Protein AF-A0A545UKB9-F1 (afdb_monomer_lite)

Secondary structure (DSSP, 8-state):
-----------------------TTS-GGGGGS-TT------HHHHHHHHHHTT--HHHHHHHHHHHHHHHHHHHHHHHHHHHHHHHHHHHHHHHHHHHHHHHHHHHHHHHHHHHHHHHHHHHHHHHHHHHHHHHHHHHHHHHHHHHHHHHHHT---TTHHHHHHTTS--

pLDDT: mean 70.97, std 22.85, range [29.8, 98.12]

Radius of gyration: 54.58 Å; chains: 1; bounding box: 114×45×132 Å

Foldseek 3Di:
DDDDPPPPPPQPQDQPPPPPPPDPPQPCVVVPDDGPDSDPDPVVVVLVVCVVVVHPSVVVVVVSVVVVVVVVVVVVVVVVVVVVVVVVVVVVVVVVVVVVVVVVVVVVVVVVVVVVVVVVVVVVVVVVVVVVVVVVVVVVVVVVVVVVVCVVVVPDPPVVVVVVVPPPPD

Organism: NCBI:txid43265

Structure (mmCIF, N/CA/C/O backbone):
data_AF-A0A545UKB9-F1
#
_entry.id   AF-A0A545UKB9-F1
#
loop_
_atom_site.group_PDB
_atom_site.id
_atom_site.type_symbol
_atom_site.label_atom_id
_atom_site.label_alt_id
_atom_site.label_comp_id
_atom_site.label_asym_id
_atom_site.label_entity_id
_atom_site.label_seq_id
_atom_site.pdbx_PDB_ins_code
_atom_site.Cartn_x
_atom_site.Cartn_y
_atom_site.Cartn_z
_atom_site.occupancy
_atom_site.B_iso_or_equiv
_atom_site.auth_seq_id
_atom_site.auth_comp_id
_atom_site.auth_asym_id
_atom_site.auth_atom_id
_atom_site.pdbx_PDB_model_num
ATOM 1 N N . MET A 1 1 ? -35.936 -26.849 35.303 1.00 34.41 1 MET A N 1
ATOM 2 C CA . MET A 1 1 ? -34.604 -26.386 35.740 1.00 34.41 1 MET A CA 1
ATOM 3 C C . MET A 1 1 ? -34.822 -25.100 36.508 1.00 34.41 1 MET A C 1
ATOM 5 O O . MET A 1 1 ? -35.054 -24.067 35.898 1.00 34.41 1 MET A O 1
ATOM 9 N N . GLU A 1 2 ? -34.901 -25.207 37.831 1.00 30.02 2 GLU A N 1
ATOM 10 C CA . GLU A 1 2 ? -35.079 -24.066 38.730 1.00 30.02 2 GLU A CA 1
ATOM 11 C C . GLU A 1 2 ? -33.756 -23.303 38.818 1.00 30.02 2 GLU A C 1
ATOM 13 O O . GLU A 1 2 ? -32.721 -23.879 39.149 1.00 30.02 2 GLU A O 1
ATOM 18 N N . ALA A 1 3 ? -33.776 -22.023 38.453 1.00 31.19 3 ALA A N 1
ATOM 19 C CA . ALA A 1 3 ? -32.630 -21.142 38.605 1.00 31.19 3 ALA A CA 1
ATOM 20 C C . ALA A 1 3 ? -32.536 -20.731 40.077 1.00 31.19 3 ALA A C 1
ATOM 22 O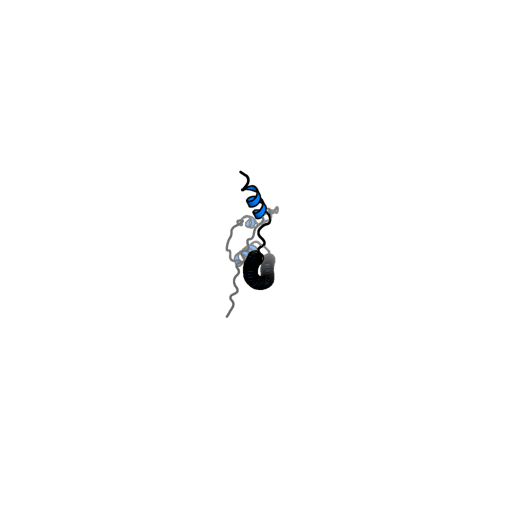 O . ALA A 1 3 ? -33.337 -19.934 40.563 1.00 31.19 3 ALA A O 1
ATOM 23 N N . THR A 1 4 ? -31.570 -21.296 40.794 1.00 29.80 4 THR A N 1
ATOM 24 C CA . THR A 1 4 ? -31.206 -20.866 42.144 1.00 29.80 4 THR A CA 1
ATOM 25 C C . THR A 1 4 ? -30.772 -19.397 42.072 1.00 29.80 4 THR A C 1
ATOM 27 O O . THR A 1 4 ? -29.816 -19.098 41.349 1.00 29.80 4 THR A O 1
ATOM 30 N N . PRO A 1 5 ? -31.437 -18.455 42.766 1.00 32.97 5 PRO A N 1
ATOM 31 C CA . PRO A 1 5 ? -31.008 -17.067 42.748 1.00 32.97 5 PRO A CA 1
ATOM 32 C C . PRO A 1 5 ? -29.648 -16.991 43.439 1.00 32.97 5 PRO A C 1
ATOM 34 O O . PRO A 1 5 ? -29.503 -17.380 44.599 1.00 32.97 5 PRO A O 1
ATOM 37 N N . ALA A 1 6 ? -28.634 -16.537 42.704 1.00 29.81 6 ALA A N 1
ATOM 38 C CA . ALA A 1 6 ? -27.312 -16.303 43.254 1.00 29.81 6 ALA A CA 1
ATOM 39 C C . ALA A 1 6 ? -27.451 -15.327 44.429 1.00 29.81 6 ALA A C 1
ATOM 41 O O . ALA A 1 6 ? -27.788 -14.158 44.244 1.00 29.81 6 ALA A O 1
ATOM 42 N N . SER A 1 7 ? -27.219 -15.830 45.641 1.00 32.06 7 SER A N 1
ATOM 43 C CA . SER A 1 7 ? -27.096 -15.028 46.853 1.00 32.06 7 SER A CA 1
ATOM 44 C C . SER A 1 7 ? -25.857 -14.149 46.700 1.00 32.06 7 SER A C 1
ATOM 46 O O . SER A 1 7 ? -24.754 -14.537 47.087 1.00 32.06 7 SER A O 1
ATOM 48 N N . PHE A 1 8 ? -26.010 -12.977 46.091 1.00 33.03 8 PHE A N 1
ATOM 49 C CA . PHE A 1 8 ? -24.958 -11.977 46.091 1.00 33.03 8 PHE A CA 1
ATOM 50 C C . PHE A 1 8 ? -24.824 -11.478 47.530 1.00 33.03 8 PHE A C 1
ATOM 52 O O . PHE A 1 8 ? -25.703 -10.815 48.076 1.00 33.03 8 PHE A O 1
ATOM 59 N N . ALA A 1 9 ? -23.730 -11.864 48.185 1.00 33.28 9 ALA A N 1
ATOM 60 C CA . ALA A 1 9 ? -23.369 -11.329 49.483 1.00 33.28 9 ALA A CA 1
ATOM 61 C C . ALA A 1 9 ? -23.060 -9.838 49.300 1.00 33.28 9 ALA A C 1
ATOM 63 O O . ALA A 1 9 ? -21.934 -9.459 48.970 1.00 33.28 9 ALA A O 1
ATOM 64 N N . VAL A 1 10 ? -24.067 -8.980 49.480 1.00 35.44 10 VAL A N 1
ATOM 65 C CA . VAL A 1 10 ? -23.850 -7.541 49.627 1.00 35.44 10 VAL A CA 1
ATOM 66 C C . VAL A 1 10 ? -23.035 -7.373 50.899 1.00 35.44 10 VAL A C 1
ATOM 68 O O . VAL A 1 10 ? -23.563 -7.413 52.008 1.00 35.44 10 VAL A O 1
ATOM 71 N N . THR A 1 11 ? -21.721 -7.228 50.746 1.00 37.72 11 THR A N 1
ATOM 72 C CA . THR A 1 11 ? -20.868 -6.791 51.848 1.00 37.72 11 THR A CA 1
ATOM 73 C C . THR A 1 11 ? -21.163 -5.310 52.045 1.00 37.72 11 THR A C 1
ATOM 75 O O . THR A 1 11 ? -20.561 -4.454 51.400 1.00 37.72 11 THR A O 1
ATOM 78 N N . LEU A 1 12 ? -22.155 -5.010 52.882 1.00 38.81 12 LEU A N 1
ATOM 79 C CA . LEU A 1 12 ? -22.456 -3.646 53.287 1.00 38.81 12 LEU A CA 1
ATOM 80 C C . LEU A 1 12 ? -21.385 -3.229 54.302 1.00 38.81 12 LEU A C 1
ATOM 82 O O . LEU A 1 12 ? -21.508 -3.474 55.500 1.00 38.81 12 LEU A O 1
ATOM 86 N N . SER A 1 13 ? -20.289 -2.649 53.817 1.00 39.19 13 SER A N 1
ATOM 87 C CA . SER A 1 13 ? -19.297 -2.013 54.683 1.00 39.19 13 SER A CA 1
ATOM 88 C C . SER A 1 13 ? -19.915 -0.741 55.262 1.00 39.19 13 SER A C 1
ATOM 90 O O . SER A 1 13 ? -19.878 0.315 54.634 1.00 39.19 13 SER A O 1
ATOM 92 N N . ILE A 1 14 ? -20.531 -0.844 56.442 1.00 42.47 14 ILE A N 1
ATOM 93 C CA . ILE A 1 14 ? -21.033 0.324 57.168 1.00 42.47 14 ILE A CA 1
ATOM 94 C C . ILE A 1 14 ? -19.818 1.044 57.756 1.00 42.47 14 ILE A C 1
ATOM 96 O O . ILE A 1 14 ? -19.277 0.656 58.791 1.00 42.47 14 ILE A O 1
ATOM 100 N N . PHE A 1 15 ? -19.363 2.091 57.074 1.00 36.06 15 PHE A N 1
ATOM 101 C CA . PHE A 1 15 ? -18.445 3.051 57.667 1.00 36.06 15 PHE A CA 1
ATOM 102 C C . PHE A 1 15 ? -19.259 3.973 58.570 1.00 36.06 15 PHE A C 1
ATOM 104 O O . PHE A 1 15 ? -19.940 4.883 58.102 1.00 36.06 15 PHE A O 1
ATOM 111 N N . PHE A 1 16 ? -19.207 3.729 59.879 1.00 36.09 16 PHE A N 1
ATOM 112 C CA . PHE A 1 16 ? -19.635 4.728 60.848 1.00 36.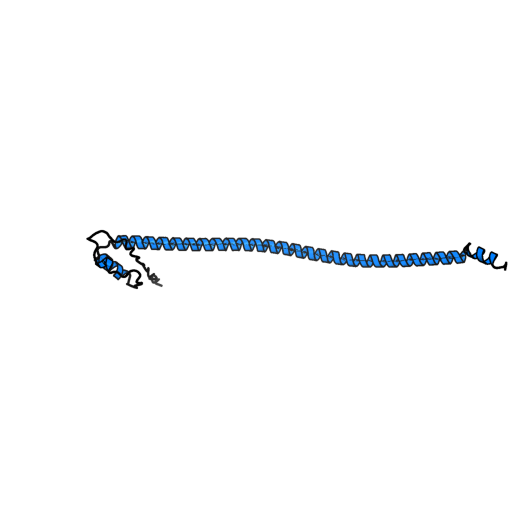09 16 PHE A CA 1
ATOM 113 C C . PHE A 1 16 ? -18.612 5.867 60.814 1.00 36.09 16 PHE A C 1
ATOM 115 O O . PHE A 1 16 ? -17.567 5.788 61.461 1.00 36.09 16 PHE A O 1
ATOM 122 N N . SER A 1 17 ? -18.891 6.923 60.048 1.00 34.78 17 SER A N 1
ATOM 123 C CA . SER A 1 17 ? -18.250 8.212 60.298 1.00 34.78 17 SER A CA 1
ATOM 124 C C . SER A 1 17 ? -18.726 8.677 61.665 1.00 34.78 17 SER A C 1
ATOM 126 O O . SER A 1 17 ? -19.854 9.144 61.813 1.00 34.78 17 SER A O 1
ATOM 128 N N . GLN A 1 18 ? -17.882 8.505 62.681 1.00 35.47 18 GLN A N 1
ATOM 129 C CA . GLN A 1 18 ? -18.076 9.179 63.954 1.00 35.47 18 GLN A CA 1
ATOM 130 C C . GLN A 1 18 ? -17.782 10.670 63.755 1.00 35.47 18 GLN A C 1
ATOM 132 O O . GLN A 1 18 ? -16.729 11.165 64.146 1.00 35.47 18 GLN A O 1
ATOM 137 N N . GLU A 1 19 ? -18.725 11.413 63.183 1.00 39.97 19 GLU A N 1
ATOM 138 C CA . GLU A 1 19 ? -18.943 12.738 63.748 1.00 39.97 19 GLU A CA 1
ATOM 139 C C . GLU A 1 19 ? -19.606 12.491 65.099 1.00 39.97 19 GLU A C 1
ATOM 141 O O . GLU A 1 19 ? -20.731 11.997 65.171 1.00 39.97 19 GLU A O 1
ATOM 146 N N . LEU A 1 20 ? -18.839 12.716 66.170 1.00 39.62 20 LEU A N 1
ATOM 147 C CA . LEU A 1 20 ? -19.280 12.544 67.551 1.00 39.62 20 LEU A CA 1
ATOM 148 C C . LEU A 1 20 ? -20.700 13.121 67.707 1.00 39.62 20 LEU A C 1
ATOM 150 O O . LEU A 1 20 ? -20.869 14.336 67.540 1.00 39.62 20 LEU A O 1
ATOM 154 N N . PRO A 1 21 ? -21.723 12.320 68.051 1.00 42.12 21 PRO A N 1
ATOM 155 C CA . PRO A 1 21 ? -23.023 12.889 68.341 1.00 42.12 21 PRO A CA 1
ATOM 156 C C . PRO A 1 21 ? -22.878 13.718 69.620 1.00 42.12 21 PRO A C 1
ATOM 158 O O . PRO A 1 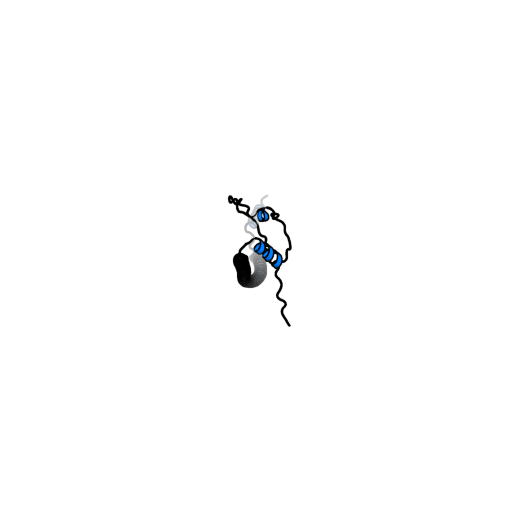21 ? -22.674 13.181 70.705 1.00 42.12 21 PRO A O 1
ATOM 161 N N . ARG A 1 22 ? -23.002 15.046 69.511 1.00 44.69 22 ARG A N 1
ATOM 162 C CA . ARG A 1 22 ? -23.109 15.979 70.653 1.00 44.69 22 ARG A CA 1
ATOM 163 C C . ARG A 1 22 ? -24.442 15.839 71.412 1.00 44.69 22 ARG A C 1
ATOM 165 O O . ARG A 1 22 ? -24.858 16.773 72.090 1.00 44.69 22 ARG A O 1
ATOM 172 N N . SER A 1 23 ? -25.132 14.708 71.271 1.00 45.28 23 SER A N 1
ATOM 173 C CA . SER A 1 23 ? -26.411 14.448 71.922 1.00 45.28 23 SER A CA 1
ATOM 174 C C . SER A 1 23 ? -26.214 13.457 73.075 1.00 45.28 23 SER A C 1
ATOM 176 O O . SER A 1 23 ? -25.701 12.361 72.833 1.00 45.28 23 SER A O 1
ATOM 178 N N . PRO A 1 24 ? -26.619 13.804 74.310 1.00 51.25 24 PRO A N 1
ATOM 179 C CA . PRO A 1 24 ? -26.494 12.932 75.479 1.00 51.25 24 PRO A CA 1
ATOM 180 C C . PRO A 1 24 ? -27.377 11.670 75.420 1.00 51.25 24 PRO A C 1
ATOM 182 O O . PRO A 1 24 ? -27.180 10.770 76.233 1.00 51.25 24 PRO A O 1
ATOM 185 N N . ASP A 1 25 ? -28.281 11.571 74.438 1.00 48.66 25 ASP A N 1
ATOM 186 C CA . ASP A 1 25 ? -29.223 10.454 74.269 1.00 48.66 25 ASP A CA 1
ATOM 187 C C . ASP A 1 25 ? -28.777 9.400 73.236 1.00 48.66 25 ASP A C 1
ATOM 189 O O . ASP A 1 25 ? -29.520 8.465 72.933 1.00 48.66 25 ASP A O 1
ATOM 193 N N . ALA A 1 26 ? -27.569 9.510 72.669 1.00 45.31 26 ALA A N 1
ATOM 194 C CA . ALA A 1 26 ? -27.068 8.483 71.757 1.00 45.31 26 ALA A CA 1
ATOM 195 C C . ALA A 1 26 ? -26.808 7.166 72.527 1.00 45.31 26 ALA A C 1
ATOM 197 O O . ALA A 1 26 ? -26.050 7.164 73.504 1.00 45.31 26 ALA A O 1
ATOM 198 N N . PRO A 1 27 ? -27.394 6.024 72.114 1.00 44.41 27 PRO A N 1
ATOM 199 C CA . PRO A 1 27 ? -27.231 4.774 72.842 1.00 44.41 27 PRO A CA 1
ATOM 200 C C . PRO A 1 27 ? -25.759 4.352 72.814 1.00 44.41 27 PRO A C 1
ATOM 202 O O . PRO A 1 27 ? -25.186 4.121 71.748 1.00 44.41 27 PRO A O 1
ATOM 205 N N . LYS A 1 28 ? -25.154 4.198 74.003 1.00 44.97 28 LYS A N 1
ATOM 206 C CA . LYS A 1 28 ? -23.756 3.755 74.211 1.00 44.97 28 LYS A CA 1
ATOM 207 C C . LYS A 1 28 ? -23.372 2.499 73.414 1.00 44.97 28 LYS A C 1
ATOM 209 O O . LYS A 1 28 ? -22.193 2.285 73.160 1.00 44.97 28 LYS A O 1
ATOM 214 N N . ALA A 1 29 ? -24.351 1.698 72.993 1.00 41.41 29 ALA A N 1
ATOM 215 C CA . ALA A 1 29 ? -24.162 0.534 72.134 1.00 41.41 29 ALA A CA 1
ATOM 216 C C . ALA A 1 29 ? -23.580 0.873 70.745 1.00 41.41 29 ALA A C 1
ATOM 218 O O . ALA A 1 29 ? -22.798 0.087 70.218 1.00 41.41 29 ALA A O 1
ATOM 219 N N . LEU A 1 30 ? -23.886 2.045 70.168 1.00 40.47 30 LEU A N 1
ATOM 220 C CA . LEU A 1 30 ? -23.348 2.457 68.860 1.00 40.47 30 LEU A CA 1
ATOM 221 C C . LEU A 1 30 ? -21.873 2.889 68.929 1.00 40.47 30 LEU A C 1
ATOM 223 O O . LEU A 1 30 ? -21.164 2.799 67.931 1.00 40.47 30 LEU A O 1
ATOM 227 N N . LEU A 1 31 ? -21.392 3.300 70.109 1.00 41.88 31 LEU A N 1
ATOM 228 C CA . LEU A 1 31 ? -19.985 3.647 70.361 1.00 41.88 31 LEU A CA 1
ATOM 229 C C . LEU A 1 31 ? -19.087 2.414 70.566 1.00 41.88 31 LEU A C 1
ATOM 231 O O . LEU A 1 31 ? -17.867 2.547 70.566 1.00 41.88 31 LEU A O 1
ATOM 235 N N . ALA A 1 32 ? -19.677 1.229 70.754 1.00 40.78 32 ALA A N 1
ATOM 236 C CA . ALA A 1 32 ? -18.957 -0.021 71.001 1.00 40.78 32 ALA A CA 1
ATOM 237 C C . ALA A 1 32 ? -18.754 -0.875 69.736 1.00 40.78 32 ALA A C 1
ATOM 239 O O . ALA A 1 32 ? -18.141 -1.940 69.811 1.00 40.78 32 ALA A O 1
ATOM 240 N N . LEU A 1 33 ? -19.270 -0.443 68.579 1.00 42.44 33 LEU A N 1
ATOM 241 C CA . LEU A 1 33 ? -19.113 -1.191 67.335 1.00 42.44 33 LEU A CA 1
ATOM 242 C C . LEU A 1 33 ? -17.700 -0.976 66.771 1.00 42.44 33 LEU A C 1
ATOM 244 O O . LEU A 1 33 ? -17.294 0.170 66.567 1.00 42.44 33 LEU A O 1
ATOM 248 N N . PRO A 1 34 ? -16.936 -2.051 66.512 1.00 38.44 34 PRO A N 1
ATOM 249 C CA . PRO A 1 34 ? -15.560 -1.926 66.067 1.00 38.44 34 PRO A CA 1
ATOM 250 C C . PRO A 1 34 ? -15.510 -1.345 64.649 1.00 38.44 34 PRO A C 1
ATOM 252 O O . PRO A 1 34 ? -15.968 -1.950 63.676 1.00 38.44 34 PRO A O 1
ATOM 255 N N . THR A 1 35 ? -14.935 -0.152 64.529 1.00 39.44 35 THR A N 1
ATOM 256 C CA . THR A 1 35 ? -14.689 0.527 63.257 1.00 39.44 35 THR A CA 1
ATOM 257 C C . THR A 1 35 ? -13.740 -0.310 62.396 1.00 39.44 35 THR A C 1
ATOM 259 O O . THR A 1 35 ? -12.670 -0.717 62.840 1.00 39.44 35 THR A O 1
ATOM 262 N N . GLY A 1 36 ? -14.132 -0.589 61.150 1.00 38.16 36 GLY A N 1
ATOM 263 C CA . GLY A 1 36 ? -13.269 -1.260 60.168 1.00 38.16 36 GLY A CA 1
ATOM 264 C C . GLY A 1 36 ? -13.173 -2.788 60.277 1.00 38.16 36 GLY A C 1
ATOM 265 O O . GLY A 1 36 ? -12.334 -3.386 59.607 1.00 38.16 36 GLY A O 1
ATOM 266 N N . SER A 1 37 ? -14.025 -3.446 61.067 1.00 36.59 37 SER A N 1
ATOM 267 C CA . SER A 1 37 ? -14.039 -4.914 61.131 1.00 36.59 37 SER A CA 1
ATOM 268 C C . SER A 1 37 ? -14.870 -5.516 59.999 1.00 36.59 37 SER A C 1
ATOM 270 O O . SER A 1 37 ? -16.081 -5.311 59.918 1.00 36.59 37 SER A O 1
ATOM 272 N N . ARG A 1 38 ? -14.226 -6.300 59.129 1.00 39.09 38 ARG A N 1
ATOM 273 C CA . ARG A 1 38 ? -14.886 -7.085 58.078 1.00 39.09 38 ARG A CA 1
ATOM 274 C C . ARG A 1 38 ? -15.512 -8.328 58.717 1.00 39.09 38 ARG A C 1
ATOM 276 O O . ARG A 1 38 ? -14.892 -9.383 58.762 1.00 39.09 38 ARG A O 1
ATOM 283 N N . SER A 1 39 ? -16.712 -8.176 59.268 1.00 39.47 39 SER A N 1
ATOM 284 C CA . SER A 1 39 ? -17.461 -9.279 59.874 1.00 39.47 39 SER A CA 1
ATOM 285 C C . SER A 1 39 ? -18.484 -9.818 58.877 1.00 39.47 39 SER A C 1
ATOM 287 O O . SER A 1 39 ? -19.351 -9.078 58.413 1.00 39.47 39 SER A O 1
ATOM 289 N N . THR A 1 40 ? -18.392 -11.099 58.523 1.00 43.53 40 THR A N 1
ATOM 290 C CA . THR A 1 40 ? -19.421 -11.808 57.748 1.00 43.53 40 THR A CA 1
ATOM 291 C C . THR A 1 40 ? -20.570 -12.196 58.672 1.00 43.53 40 THR A C 1
ATOM 293 O O . THR A 1 40 ? -20.735 -13.360 59.025 1.00 43.53 40 THR A O 1
ATOM 296 N N . VAL A 1 41 ? -21.341 -11.204 59.108 1.00 50.06 41 VAL A N 1
ATOM 297 C CA . VAL A 1 41 ? -22.642 -11.430 59.745 1.00 50.06 41 VAL A CA 1
ATOM 298 C C . VAL A 1 41 ? -23.659 -11.646 58.628 1.00 50.06 41 VAL A C 1
ATOM 300 O O . VAL A 1 41 ? -23.662 -10.896 57.647 1.00 50.06 41 VAL A O 1
ATOM 303 N N . ALA A 1 42 ? -24.499 -12.678 58.741 1.00 53.47 42 ALA A N 1
ATOM 304 C CA . ALA A 1 42 ? -25.592 -12.878 57.798 1.00 53.47 42 ALA A CA 1
ATOM 305 C C . ALA A 1 42 ? -26.445 -11.602 57.757 1.00 53.47 42 ALA A C 1
ATOM 307 O O . ALA A 1 42 ? -26.740 -11.004 58.792 1.00 53.47 42 ALA A O 1
ATOM 308 N N . THR A 1 43 ? -26.810 -11.142 56.561 1.00 58.66 43 THR A N 1
ATOM 309 C CA . THR A 1 43 ? -27.433 -9.823 56.372 1.00 58.66 43 THR A CA 1
ATOM 310 C C . THR A 1 43 ? -28.705 -9.675 57.219 1.00 58.66 43 THR A C 1
ATOM 312 O O . THR A 1 43 ? -28.968 -8.602 57.754 1.00 58.66 43 THR A O 1
ATOM 315 N N . GLU A 1 44 ? -29.439 -10.774 57.415 1.00 59.53 44 GLU A N 1
ATOM 316 C CA . GLU A 1 44 ? -30.598 -10.898 58.308 1.00 59.53 44 GLU A CA 1
ATOM 317 C C . GLU A 1 44 ? -30.275 -10.525 59.768 1.00 59.53 44 GLU A C 1
ATOM 319 O O . GLU A 1 44 ? -30.970 -9.708 60.372 1.00 59.53 44 GLU A O 1
ATOM 324 N N . ASP A 1 45 ? -29.185 -11.061 60.323 1.00 60.75 45 ASP A N 1
ATOM 325 C CA . ASP A 1 45 ? -28.767 -10.854 61.716 1.00 60.75 45 ASP A CA 1
ATOM 326 C C . ASP A 1 45 ? -28.302 -9.414 61.962 1.00 60.75 45 ASP A C 1
ATOM 328 O O . ASP A 1 45 ? -28.563 -8.830 63.020 1.00 60.75 45 ASP A O 1
ATOM 332 N N . MET A 1 46 ? -27.678 -8.800 60.953 1.00 64.94 46 MET A N 1
ATOM 333 C CA . MET A 1 46 ? -27.328 -7.379 60.975 1.00 64.94 46 MET A CA 1
ATOM 334 C C . MET A 1 46 ? -28.589 -6.504 61.009 1.00 64.94 46 MET A C 1
ATOM 336 O O . MET A 1 46 ? -28.696 -5.601 61.842 1.00 64.94 46 MET A O 1
ATOM 340 N N . TRP A 1 47 ? -29.572 -6.788 60.147 1.00 70.25 47 TRP A N 1
ATOM 341 C CA . TRP A 1 47 ? -30.842 -6.059 60.125 1.00 70.25 47 TRP A CA 1
ATOM 342 C C . TRP A 1 47 ? -31.629 -6.222 61.427 1.00 70.25 47 TRP A C 1
ATOM 344 O O . TRP A 1 47 ? -32.161 -5.240 61.944 1.00 70.25 47 TRP A O 1
ATOM 354 N N . ASN A 1 48 ? -31.661 -7.428 61.990 1.00 69.56 48 ASN A N 1
ATOM 355 C CA . ASN A 1 48 ? -32.313 -7.703 63.270 1.00 69.56 48 ASN A CA 1
ATOM 356 C C . ASN A 1 48 ? -31.641 -6.955 64.430 1.00 69.56 48 ASN A C 1
ATOM 358 O O . ASN A 1 48 ? -32.330 -6.384 65.280 1.00 69.56 48 ASN A O 1
ATOM 362 N N . SER A 1 49 ? -30.310 -6.871 64.428 1.00 67.69 49 SER A N 1
ATOM 363 C CA . SER A 1 49 ? -29.551 -6.109 65.427 1.00 67.69 49 SER A CA 1
ATOM 364 C C . SER A 1 49 ? -29.831 -4.606 65.328 1.00 67.69 49 SER A C 1
ATOM 366 O O . SER A 1 49 ? -30.117 -3.962 66.336 1.00 67.69 49 SER A O 1
ATOM 368 N N . LEU A 1 50 ? -29.845 -4.048 64.113 1.00 66.69 50 LEU A N 1
ATOM 369 C CA . LEU A 1 50 ? -30.181 -2.637 63.876 1.00 66.69 50 LEU A CA 1
ATOM 370 C C . LEU A 1 50 ? -31.628 -2.312 64.272 1.00 66.69 50 LEU A C 1
ATOM 372 O O . LEU A 1 50 ? -31.882 -1.282 64.895 1.00 66.69 50 LEU A O 1
ATOM 376 N N . LYS A 1 51 ? -32.568 -3.221 63.988 1.00 72.31 51 LYS A N 1
ATOM 377 C CA . LYS A 1 51 ? -33.968 -3.099 64.419 1.00 72.31 51 LYS A CA 1
ATOM 378 C C . LYS A 1 51 ? -34.085 -3.065 65.943 1.00 72.31 51 LYS A C 1
ATOM 380 O O . LYS A 1 51 ? -34.827 -2.252 66.484 1.00 72.31 51 LYS A O 1
ATOM 385 N N . THR A 1 52 ? -33.326 -3.919 66.630 1.00 75.62 52 THR A N 1
ATOM 386 C CA . THR A 1 52 ? -33.280 -3.981 68.102 1.00 75.62 52 THR A CA 1
ATOM 387 C C . THR A 1 52 ? -32.718 -2.692 68.711 1.00 75.62 52 THR A C 1
ATOM 389 O O . THR A 1 52 ? -33.121 -2.298 69.800 1.00 75.62 52 THR A O 1
ATOM 392 N N . LEU A 1 53 ? -31.847 -1.987 67.983 1.00 75.06 53 LEU A N 1
ATOM 393 C CA . LEU A 1 53 ? -31.307 -0.678 68.364 1.00 75.06 53 LEU A CA 1
ATOM 394 C C . LEU A 1 53 ? -32.243 0.502 68.027 1.00 75.06 53 LEU A C 1
ATOM 396 O O . LEU A 1 53 ? -31.861 1.651 68.233 1.00 75.06 53 LEU A O 1
ATOM 400 N N . GLY A 1 54 ? -33.453 0.244 67.514 1.00 67.19 54 GLY A N 1
ATOM 401 C CA . GLY A 1 54 ? -34.437 1.278 67.175 1.00 67.19 54 GLY A CA 1
ATOM 402 C C . GLY A 1 54 ? -34.190 1.990 65.840 1.00 67.19 54 GLY A C 1
ATOM 403 O O . GLY A 1 54 ? -34.792 3.030 65.585 1.00 67.19 54 GLY A O 1
ATOM 404 N N . VAL A 1 55 ? -33.317 1.454 64.980 1.00 72.56 55 VAL A N 1
ATOM 405 C CA . VAL A 1 55 ? -33.047 2.015 63.646 1.00 72.56 55 VAL A CA 1
ATOM 406 C C . VAL A 1 55 ? -34.193 1.678 62.687 1.00 72.56 55 VAL A C 1
ATOM 408 O O . VAL A 1 55 ? -34.686 0.547 62.674 1.00 72.56 55 VAL A O 1
ATOM 411 N N . ASP A 1 56 ? -34.576 2.628 61.825 1.00 77.19 56 ASP A N 1
ATOM 412 C CA . ASP A 1 56 ? -35.474 2.356 60.696 1.00 77.19 56 ASP A CA 1
ATOM 413 C C . ASP A 1 56 ? -34.765 1.509 59.628 1.00 77.19 56 ASP A C 1
ATOM 415 O O . ASP A 1 56 ? -34.152 1.989 58.671 1.00 77.19 56 ASP A O 1
ATOM 419 N N . VAL A 1 57 ? -34.857 0.198 59.814 1.00 75.19 57 VAL A N 1
ATOM 420 C CA . VAL A 1 57 ? -34.289 -0.803 58.914 1.00 75.19 57 VAL A CA 1
ATOM 421 C C . VAL A 1 57 ? -34.938 -0.770 57.531 1.00 75.19 57 VAL A C 1
ATOM 423 O O . VAL A 1 57 ? -34.275 -1.111 56.554 1.00 75.19 57 VAL A O 1
ATOM 426 N N . ASN A 1 58 ? -36.200 -0.349 57.410 1.00 74.38 58 ASN A N 1
ATOM 427 C CA . ASN A 1 58 ? -36.875 -0.303 56.112 1.00 74.38 58 ASN A CA 1
ATOM 428 C C . ASN A 1 58 ? -36.327 0.845 55.260 1.00 74.38 58 ASN A C 1
ATOM 430 O O . ASN A 1 58 ? -35.987 0.625 54.095 1.00 74.38 58 ASN A O 1
ATOM 434 N N . GLY A 1 59 ? -36.153 2.028 55.858 1.00 72.00 59 GLY A N 1
ATOM 435 C CA . GLY A 1 59 ? -35.467 3.153 55.223 1.00 72.00 59 GLY A CA 1
ATOM 436 C C . GLY A 1 59 ? -34.030 2.806 54.827 1.00 72.00 59 GLY A C 1
ATOM 437 O O . GLY A 1 59 ? -33.622 3.052 53.690 1.00 72.00 59 GLY A O 1
ATOM 438 N N . LEU A 1 60 ? -33.275 2.142 55.712 1.00 70.44 60 LEU A N 1
ATOM 439 C CA . LEU A 1 60 ? -31.893 1.746 55.411 1.00 70.44 60 LEU A CA 1
ATOM 440 C C . LEU A 1 60 ? -31.806 0.700 54.287 1.00 70.44 60 LEU A C 1
ATOM 442 O O . LEU A 1 60 ? -30.938 0.805 53.419 1.00 70.44 60 LEU A O 1
ATOM 446 N N . LYS A 1 61 ? -32.716 -0.284 54.259 1.00 69.12 61 LYS A N 1
ATOM 447 C CA . LYS A 1 61 ? -32.808 -1.279 53.177 1.00 69.12 61 LYS A CA 1
ATOM 448 C C . LYS A 1 61 ? -33.145 -0.629 51.835 1.00 69.12 61 LYS A C 1
ATOM 450 O O . LYS A 1 61 ? -32.554 -1.007 50.826 1.00 69.12 61 LYS A O 1
ATOM 455 N N . ALA A 1 62 ? -34.045 0.355 51.820 1.00 71.38 62 ALA A N 1
ATOM 456 C CA . ALA A 1 62 ? -34.394 1.090 50.606 1.00 71.38 62 ALA A CA 1
ATOM 457 C C . ALA A 1 62 ? -33.194 1.878 50.052 1.00 71.38 62 ALA A C 1
ATOM 459 O O . ALA A 1 62 ? -32.907 1.804 48.857 1.00 71.38 62 ALA A O 1
ATOM 460 N N . ILE A 1 63 ? -32.444 2.562 50.923 1.00 67.81 63 ILE A N 1
ATOM 461 C CA . ILE A 1 63 ? -31.221 3.286 50.542 1.00 67.81 63 ILE A CA 1
ATOM 462 C C . ILE A 1 63 ? -30.153 2.313 50.027 1.00 67.81 63 ILE A C 1
ATOM 464 O O . ILE A 1 63 ? -29.576 2.544 48.966 1.00 67.81 63 ILE A O 1
ATOM 468 N N . ALA A 1 64 ? -29.917 1.203 50.732 1.00 64.81 64 ALA A N 1
ATOM 469 C CA . ALA A 1 64 ? -28.953 0.187 50.312 1.00 64.81 64 ALA A CA 1
ATOM 470 C C . ALA A 1 64 ? -29.312 -0.410 48.940 1.00 64.81 64 ALA A C 1
ATOM 472 O O . ALA A 1 64 ? -28.444 -0.507 48.073 1.00 64.81 64 ALA A O 1
ATOM 473 N N . GLY A 1 65 ? -30.590 -0.731 48.713 1.00 65.00 65 GLY A N 1
ATOM 474 C CA . GLY A 1 65 ? -31.084 -1.199 47.417 1.00 65.00 65 GLY A CA 1
ATOM 475 C C . GLY A 1 65 ? -30.886 -0.170 46.300 1.00 65.00 65 GLY A C 1
ATOM 476 O O . GLY A 1 65 ? -30.430 -0.528 45.214 1.00 65.00 65 GLY A O 1
ATOM 477 N N . GLY A 1 66 ? -31.143 1.112 46.580 1.00 60.25 66 GLY A N 1
ATOM 478 C CA . GLY A 1 66 ? -30.870 2.208 45.646 1.00 60.25 66 GLY A CA 1
ATOM 479 C C . GLY A 1 66 ? -29.385 2.330 45.288 1.00 60.25 66 GLY A C 1
ATOM 480 O O . GLY A 1 66 ? -29.035 2.454 44.114 1.00 60.25 66 GLY A O 1
ATOM 481 N N . CYS A 1 67 ? -28.494 2.217 46.275 1.00 60.16 67 CYS A N 1
ATOM 482 C CA . CYS A 1 67 ? -27.047 2.221 46.052 1.00 60.16 67 CYS A CA 1
ATOM 483 C C . CYS A 1 67 ? -26.589 1.040 45.185 1.00 60.16 67 CYS A C 1
ATOM 485 O O . CYS A 1 67 ? -25.780 1.231 44.276 1.00 60.16 67 CYS A O 1
ATOM 487 N N . THR A 1 68 ? -27.117 -0.164 45.423 1.00 66.06 68 THR A N 1
ATOM 488 C CA . THR A 1 68 ? -26.804 -1.343 44.600 1.00 66.06 68 THR A CA 1
ATOM 489 C C . THR A 1 68 ? -27.282 -1.164 43.161 1.00 66.06 68 THR A C 1
ATOM 491 O O . THR A 1 68 ? -26.502 -1.395 42.240 1.00 66.06 68 THR A O 1
ATOM 494 N N . GLY A 1 69 ? -28.513 -0.682 42.956 1.00 67.38 69 GLY A N 1
ATOM 495 C CA . GLY A 1 69 ? -29.047 -0.423 41.615 1.00 67.38 69 GLY A CA 1
ATOM 496 C C . GLY A 1 69 ? -28.207 0.589 40.832 1.00 67.38 69 GLY A C 1
ATOM 497 O O . GLY A 1 69 ? -27.844 0.341 39.683 1.00 67.38 69 GLY A O 1
ATOM 498 N N . ASN A 1 70 ? -27.810 1.689 41.475 1.00 63.41 70 ASN A N 1
ATOM 499 C CA . ASN A 1 70 ? -26.940 2.691 40.854 1.00 63.41 70 ASN A CA 1
ATOM 500 C C . ASN A 1 70 ? -25.559 2.121 40.490 1.00 63.41 70 ASN A C 1
ATOM 502 O O . ASN A 1 70 ? -25.007 2.465 39.445 1.00 63.41 70 ASN A O 1
ATOM 506 N N . MET A 1 71 ? -25.007 1.235 41.324 1.00 65.19 71 MET A N 1
ATOM 507 C CA . MET A 1 71 ? -23.719 0.590 41.064 1.00 65.19 71 MET A CA 1
ATOM 508 C C . MET A 1 71 ? -23.779 -0.342 39.846 1.00 65.19 71 MET A C 1
ATOM 510 O O . MET A 1 71 ? -22.859 -0.331 39.029 1.00 65.19 71 MET A O 1
ATOM 514 N N . THR A 1 72 ? -24.874 -1.091 39.683 1.00 69.50 72 THR A N 1
ATOM 515 C CA . THR A 1 72 ? -25.112 -1.927 38.495 1.00 69.50 72 THR A CA 1
ATOM 516 C C . THR A 1 72 ? -25.203 -1.083 37.226 1.00 69.50 72 THR A C 1
ATOM 518 O O . THR A 1 72 ? -24.503 -1.364 36.259 1.00 69.50 72 THR A O 1
ATOM 521 N N . VAL A 1 73 ? -25.974 0.009 37.248 1.00 67.88 73 VAL A N 1
ATOM 522 C CA . VAL A 1 73 ? -26.098 0.913 36.089 1.00 67.88 73 VAL A CA 1
ATOM 523 C C . VAL A 1 73 ? -24.751 1.537 35.713 1.00 67.88 73 VAL A C 1
ATOM 525 O O . VAL A 1 73 ? -24.415 1.626 34.532 1.00 67.88 73 VAL A O 1
ATOM 528 N N . ALA A 1 74 ? -23.948 1.948 36.699 1.00 61.00 74 ALA A N 1
ATOM 529 C CA . ALA A 1 74 ? -22.610 2.474 36.444 1.00 61.00 74 ALA A CA 1
ATOM 530 C C . ALA A 1 74 ? -21.701 1.422 35.785 1.00 61.00 74 ALA A C 1
ATOM 532 O O . ALA A 1 74 ? -20.998 1.733 34.821 1.00 61.00 74 ALA A O 1
ATOM 533 N N . TYR A 1 75 ? -21.752 0.175 36.262 1.00 72.50 75 TYR A N 1
ATOM 534 C CA . TYR A 1 75 ? -21.007 -0.933 35.669 1.00 72.50 75 TYR A CA 1
ATOM 535 C C . TYR A 1 75 ? -21.426 -1.182 34.213 1.00 72.50 75 TYR A C 1
ATOM 537 O O . TYR A 1 75 ? -20.572 -1.192 33.321 1.00 72.50 75 TYR A O 1
ATOM 545 N N . ASP A 1 76 ? -22.728 -1.271 33.946 1.00 71.75 76 ASP A N 1
ATOM 546 C CA . ASP A 1 76 ? -23.266 -1.491 32.600 1.00 71.75 76 ASP A CA 1
ATOM 547 C C . ASP A 1 76 ? -22.862 -0.370 31.633 1.00 71.75 76 ASP A C 1
ATOM 549 O O . ASP A 1 76 ? -22.408 -0.639 30.518 1.00 71.75 76 ASP A O 1
ATOM 553 N N . CYS A 1 77 ? -22.926 0.890 32.076 1.00 67.50 77 CYS A N 1
ATOM 554 C CA . CYS A 1 77 ? -22.470 2.037 31.291 1.00 67.50 77 CYS A CA 1
ATOM 555 C C . CYS A 1 77 ? -20.980 1.943 30.929 1.00 67.50 77 CYS A C 1
ATOM 557 O O . CYS A 1 77 ? -20.615 2.177 29.775 1.00 67.50 77 CYS A O 1
ATOM 559 N N . THR A 1 78 ? -20.112 1.574 31.878 1.00 76.56 78 THR A N 1
ATOM 560 C CA . THR A 1 78 ? -18.670 1.424 31.601 1.00 76.56 78 THR A CA 1
ATOM 561 C C . THR A 1 78 ? -18.376 0.270 30.642 1.00 76.56 78 THR A C 1
ATOM 563 O O . THR A 1 78 ? -17.547 0.413 29.739 1.00 76.56 78 THR A O 1
ATOM 566 N N . SER A 1 79 ? -19.101 -0.842 30.775 1.00 83.56 79 SER A N 1
ATOM 567 C CA . SER A 1 79 ? -19.000 -1.998 29.879 1.00 83.56 79 SER A CA 1
ATOM 568 C C . SER A 1 79 ? -19.427 -1.648 28.447 1.00 83.56 79 SER A C 1
ATOM 570 O O . SER A 1 79 ? -18.681 -1.883 27.490 1.00 83.56 79 SER A O 1
ATOM 572 N N . LEU A 1 80 ? -20.578 -0.983 28.292 1.00 81.69 80 LEU A N 1
ATOM 573 C CA . LEU A 1 80 ? -21.076 -0.507 26.997 1.00 81.69 80 LEU A CA 1
ATOM 574 C C . LEU A 1 80 ? -20.125 0.509 26.351 1.00 81.69 80 LEU A C 1
ATOM 576 O O . LEU A 1 80 ? -19.866 0.436 25.147 1.00 81.69 80 LEU A O 1
ATOM 580 N N . GLN A 1 81 ? -19.558 1.426 27.141 1.00 84.25 81 GLN A N 1
ATOM 581 C CA . GLN A 1 81 ? -18.555 2.376 26.659 1.00 84.25 81 GLN A CA 1
ATOM 582 C C . GLN A 1 81 ? -17.300 1.654 26.140 1.00 84.25 81 GLN A C 1
ATOM 584 O O . GLN A 1 81 ? -16.771 2.017 25.083 1.00 84.25 81 GLN A O 1
ATOM 589 N N . GLY A 1 82 ? -16.845 0.614 26.844 1.00 85.94 82 GLY A N 1
ATOM 590 C CA . GLY A 1 82 ? -15.740 -0.242 26.411 1.00 85.94 82 GLY A CA 1
ATOM 591 C C . GLY A 1 82 ? -16.030 -0.945 25.084 1.00 85.94 82 GLY A C 1
ATOM 592 O O . GLY A 1 82 ? -15.223 -0.865 24.154 1.00 85.94 82 GLY A O 1
ATOM 593 N N . ALA A 1 83 ? -17.210 -1.555 24.953 1.00 86.62 83 ALA A N 1
ATOM 594 C CA . ALA A 1 83 ? -17.637 -2.223 23.724 1.00 86.62 83 ALA A CA 1
ATOM 595 C C . ALA A 1 83 ? -17.720 -1.257 22.526 1.00 86.62 83 ALA A C 1
ATOM 597 O O . ALA A 1 83 ? -17.236 -1.568 21.435 1.00 86.62 83 ALA A O 1
ATOM 598 N N . ALA A 1 84 ? -18.258 -0.050 22.728 1.00 85.25 84 ALA A N 1
ATOM 599 C CA . ALA A 1 84 ? -18.325 0.974 21.686 1.00 85.25 84 ALA A CA 1
ATOM 600 C C . ALA A 1 84 ? -16.930 1.443 21.234 1.00 85.25 84 ALA A C 1
ATOM 602 O O . ALA A 1 84 ? -16.700 1.650 20.039 1.00 85.25 84 ALA A O 1
ATOM 603 N N . LYS A 1 85 ? -15.981 1.581 22.170 1.00 88.69 85 LYS A N 1
ATOM 604 C CA . LYS A 1 85 ? -14.588 1.924 21.849 1.00 88.69 85 LYS A CA 1
ATOM 605 C C . LYS A 1 85 ? -13.908 0.820 21.037 1.00 88.69 85 LYS A C 1
ATOM 607 O O . LYS A 1 85 ? -13.236 1.132 20.057 1.00 88.69 85 LYS A O 1
ATOM 612 N N . LEU A 1 86 ? -14.105 -0.445 21.410 1.00 90.31 86 LEU A N 1
ATOM 613 C CA . LEU A 1 86 ? -13.562 -1.588 20.669 1.00 90.31 86 LEU A CA 1
ATOM 614 C C . LEU A 1 86 ? -14.100 -1.645 19.238 1.00 90.31 86 LEU A C 1
ATOM 616 O O . LEU A 1 86 ? -13.319 -1.833 18.309 1.00 90.31 86 LEU A O 1
ATOM 620 N N . LYS A 1 87 ? -15.402 -1.407 19.050 1.00 92.50 87 LYS A N 1
ATOM 621 C CA . LYS A 1 87 ? -16.003 -1.359 17.712 1.00 92.50 87 LYS A CA 1
ATOM 622 C C . LYS A 1 87 ? -15.361 -0.281 16.833 1.00 92.50 87 LYS A C 1
ATOM 624 O O . LYS A 1 87 ? -14.931 -0.586 15.730 1.00 92.50 87 LYS A O 1
ATOM 629 N N . ARG A 1 88 ? -15.195 0.944 17.349 1.00 89.94 88 ARG A N 1
ATOM 630 C CA . ARG A 1 88 ? -14.523 2.028 16.604 1.00 89.94 88 ARG A CA 1
ATOM 631 C C . ARG A 1 88 ? -13.078 1.695 16.231 1.00 89.94 88 ARG A C 1
ATOM 633 O O . ARG A 1 88 ? -12.633 2.063 15.152 1.00 89.94 88 ARG A O 1
ATOM 640 N N . LEU A 1 89 ? -12.339 1.026 17.118 1.00 90.25 89 LEU A N 1
ATOM 641 C CA . LEU A 1 89 ? -10.970 0.595 16.820 1.00 90.25 89 LEU A CA 1
ATOM 642 C C . LEU A 1 89 ? -10.936 -0.469 15.718 1.00 90.25 89 LEU A C 1
ATOM 644 O O . LEU A 1 89 ? -10.044 -0.433 14.877 1.00 90.25 89 LEU A O 1
ATOM 648 N N . LEU A 1 90 ? -11.904 -1.387 15.707 1.00 92.50 90 LEU A N 1
ATOM 649 C CA . LEU A 1 90 ? -12.031 -2.396 14.659 1.00 92.50 90 LEU A CA 1
ATOM 650 C C . LEU A 1 90 ? -12.370 -1.769 13.299 1.00 92.50 90 LEU A C 1
ATOM 652 O O . LEU A 1 90 ? -11.772 -2.150 12.291 1.00 92.50 90 LEU A O 1
ATOM 656 N N . ASP A 1 91 ? -13.285 -0.798 13.279 1.00 92.44 91 ASP A N 1
ATOM 657 C CA . ASP A 1 91 ? -13.648 -0.060 12.065 1.00 92.44 91 ASP A CA 1
ATOM 658 C C . ASP A 1 91 ? -12.414 0.673 11.501 1.00 92.44 91 ASP A C 1
ATOM 660 O O . ASP A 1 91 ? -12.061 0.491 10.337 1.00 92.44 91 ASP A O 1
ATOM 664 N N . LEU A 1 92 ? -11.666 1.384 12.357 1.00 92.25 92 LEU A N 1
ATOM 665 C CA . LEU A 1 92 ? -10.434 2.077 11.964 1.00 92.25 92 LEU A CA 1
ATOM 666 C C . LEU A 1 92 ? -9.350 1.115 11.450 1.00 92.25 92 LEU A C 1
ATOM 668 O O . LEU A 1 92 ? -8.699 1.394 10.445 1.00 92.25 92 LEU A O 1
ATOM 672 N N . ALA A 1 93 ? -9.147 -0.024 12.116 1.00 89.94 93 ALA A N 1
ATOM 673 C CA . ALA A 1 93 ? -8.189 -1.034 11.665 1.00 89.94 93 ALA A CA 1
ATOM 674 C C . ALA A 1 93 ? -8.579 -1.613 10.295 1.00 89.94 93 ALA A C 1
ATOM 676 O O . ALA A 1 93 ? -7.712 -1.890 9.465 1.00 89.94 93 ALA A O 1
ATOM 677 N N . SER A 1 94 ? -9.881 -1.760 10.039 1.00 93.62 94 SER A N 1
ATOM 678 C CA . SER A 1 94 ? -10.399 -2.233 8.754 1.00 93.62 94 SER A CA 1
ATOM 679 C C . SER A 1 94 ? -10.166 -1.207 7.643 1.00 93.62 94 SER A C 1
ATOM 681 O O . SER A 1 94 ? -9.701 -1.576 6.565 1.00 93.62 94 SER A O 1
ATOM 683 N N . GLU A 1 95 ? -10.409 0.079 7.909 1.00 93.00 95 GLU A N 1
ATOM 684 C CA . GLU A 1 95 ? -10.103 1.175 6.976 1.00 93.00 95 GLU A CA 1
ATOM 685 C C . GLU A 1 95 ? -8.604 1.240 6.649 1.00 93.00 95 GLU A C 1
ATOM 687 O O . GLU A 1 95 ? -8.218 1.297 5.478 1.00 93.00 95 GLU A O 1
ATOM 692 N N . GLN A 1 96 ? -7.748 1.153 7.671 1.00 93.50 96 GLN A N 1
ATOM 693 C CA . GLN A 1 96 ? -6.296 1.131 7.489 1.00 93.50 96 GLN A CA 1
ATOM 694 C C . GLN A 1 96 ? -5.838 -0.077 6.667 1.00 93.50 96 GLN A C 1
ATOM 696 O O . GLN A 1 96 ? -4.985 0.066 5.793 1.00 93.50 96 GLN A O 1
ATOM 701 N N . LEU A 1 97 ? -6.426 -1.255 6.889 1.00 93.50 97 LEU A N 1
ATOM 702 C CA . LEU A 1 97 ? -6.105 -2.452 6.115 1.00 93.50 97 LEU A CA 1
ATOM 703 C C . LEU A 1 97 ? -6.451 -2.288 4.629 1.00 93.50 97 LEU A C 1
ATOM 705 O O . LEU A 1 97 ? -5.686 -2.733 3.774 1.00 93.50 97 LEU A O 1
ATOM 709 N N . VAL A 1 98 ? -7.582 -1.654 4.309 1.00 94.38 98 VAL A N 1
ATOM 710 C CA . VAL A 1 98 ? -7.960 -1.364 2.917 1.00 94.38 98 VAL A CA 1
ATOM 711 C C . VAL A 1 98 ? -6.964 -0.396 2.277 1.00 94.38 98 VAL A C 1
ATOM 713 O O . VAL A 1 98 ? -6.498 -0.657 1.168 1.00 94.38 98 VAL A O 1
ATOM 716 N N . ALA A 1 99 ? -6.580 0.669 2.985 1.00 91.25 99 ALA A N 1
ATOM 717 C CA . ALA A 1 99 ? -5.605 1.637 2.485 1.00 91.25 99 ALA A CA 1
ATOM 718 C C . ALA A 1 99 ? -4.236 0.989 2.212 1.00 91.25 99 ALA A C 1
ATOM 720 O O . ALA A 1 99 ? -3.671 1.173 1.134 1.00 91.25 99 ALA A O 1
ATOM 721 N N . VAL A 1 100 ? -3.743 0.164 3.142 1.00 92.81 100 VAL A N 1
ATOM 722 C CA . VAL A 1 100 ? -2.470 -0.560 2.988 1.00 92.81 100 VAL A CA 1
ATOM 723 C C . VAL A 1 100 ? -2.518 -1.531 1.807 1.00 92.81 100 VAL A C 1
ATOM 725 O O . VAL A 1 100 ? -1.566 -1.598 1.035 1.00 92.81 100 VAL A O 1
ATOM 728 N N . LYS A 1 101 ? -3.629 -2.252 1.613 1.00 94.44 101 LYS A N 1
ATOM 729 C CA . LYS A 1 101 ? -3.797 -3.138 0.448 1.00 94.44 101 LYS A CA 1
ATOM 730 C C . LYS A 1 101 ? -3.776 -2.371 -0.873 1.00 94.44 101 LYS A C 1
ATOM 732 O O . LYS A 1 101 ? -3.168 -2.843 -1.826 1.00 94.44 101 LYS A O 1
ATOM 737 N N . SER A 1 102 ? -4.406 -1.197 -0.922 1.00 93.75 102 SER A N 1
ATOM 738 C CA . SER A 1 102 ? -4.375 -0.337 -2.111 1.00 93.75 102 SER A CA 1
ATOM 739 C C . SER A 1 102 ? -2.952 0.120 -2.434 1.00 93.75 102 SER A C 1
ATOM 741 O O . SER A 1 102 ? -2.513 -0.006 -3.571 1.00 93.75 102 SER A O 1
ATOM 743 N N . GLN A 1 103 ? -2.211 0.592 -1.428 1.00 93.69 103 GLN A N 1
ATOM 744 C CA . GLN A 1 103 ? -0.817 1.016 -1.600 1.00 93.69 103 GLN A CA 1
ATOM 745 C C . GLN A 1 103 ? 0.094 -0.141 -2.022 1.00 93.69 103 GLN A C 1
ATOM 747 O O . GLN A 1 103 ? 1.000 0.046 -2.827 1.00 93.69 103 GLN A O 1
ATOM 752 N N . HIS A 1 104 ? -0.148 -1.345 -1.503 1.00 94.00 104 HIS A N 1
ATOM 753 C CA . HIS A 1 104 ? 0.602 -2.528 -1.909 1.00 94.00 104 HIS A CA 1
ATOM 754 C C . HIS A 1 104 ? 0.398 -2.858 -3.393 1.00 94.00 104 HIS A C 1
ATOM 756 O O . HIS A 1 104 ? 1.379 -3.084 -4.092 1.00 94.00 104 HIS A O 1
ATOM 762 N N . ALA A 1 105 ? -0.841 -2.795 -3.889 1.00 95.69 105 ALA A N 1
ATOM 763 C CA . ALA A 1 105 ? -1.133 -3.010 -5.306 1.00 95.69 105 ALA A CA 1
ATOM 764 C C . ALA A 1 105 ? -0.485 -1.942 -6.211 1.00 95.69 105 ALA A C 1
ATOM 766 O O . ALA A 1 105 ? -0.013 -2.251 -7.304 1.00 95.69 105 ALA A O 1
ATOM 767 N N . GLU A 1 106 ? -0.426 -0.683 -5.763 1.00 96.06 106 GLU A N 1
ATOM 768 C CA . GLU A 1 106 ? 0.306 0.372 -6.481 1.00 96.06 106 GLU A CA 1
ATOM 769 C C . GLU A 1 106 ? 1.813 0.091 -6.538 1.00 96.06 106 GLU A C 1
ATOM 771 O O . GLU A 1 106 ? 2.435 0.296 -7.581 1.00 96.06 106 GLU A O 1
ATOM 776 N N . LEU A 1 107 ? 2.399 -0.405 -5.445 1.00 95.38 107 LEU A N 1
ATOM 777 C CA . LEU A 1 107 ? 3.812 -0.783 -5.400 1.00 95.38 107 LEU A CA 1
ATOM 778 C C . LEU A 1 107 ? 4.128 -1.979 -6.301 1.00 95.38 107 LEU A C 1
ATOM 780 O O . LEU A 1 107 ? 5.153 -1.947 -6.975 1.00 95.38 107 LEU A O 1
ATOM 784 N N . GLU A 1 108 ? 3.261 -2.993 -6.350 1.00 96.62 108 GLU A N 1
ATOM 785 C CA . GLU A 1 108 ? 3.413 -4.119 -7.283 1.00 96.62 108 GLU A CA 1
ATOM 786 C C . GLU A 1 108 ? 3.418 -3.627 -8.734 1.00 96.62 108 GLU A C 1
ATOM 788 O O . GLU A 1 108 ? 4.311 -3.972 -9.503 1.00 96.62 108 GLU A O 1
ATOM 793 N N . LYS A 1 109 ? 2.495 -2.726 -9.088 1.00 97.06 109 LYS A N 1
ATOM 794 C CA . LYS A 1 109 ? 2.467 -2.137 -10.430 1.00 97.06 109 LYS A CA 1
ATOM 795 C C . LYS A 1 109 ? 3.748 -1.359 -10.753 1.00 97.06 109 LYS A C 1
ATOM 797 O O . LYS A 1 109 ? 4.299 -1.507 -11.837 1.00 97.06 109 LYS A O 1
ATOM 802 N N . LEU A 1 110 ? 4.234 -0.538 -9.819 1.00 96.31 110 LEU A N 1
ATOM 803 C CA . LEU A 1 110 ? 5.485 0.206 -10.007 1.00 96.31 110 LEU A CA 1
ATOM 804 C C . LEU A 1 110 ? 6.703 -0.717 -10.122 1.00 96.31 110 LEU A C 1
ATOM 806 O O . LEU A 1 110 ? 7.661 -0.382 -10.816 1.00 96.31 110 LEU A O 1
ATOM 810 N N . GLN A 1 111 ? 6.681 -1.861 -9.440 1.00 96.88 111 GLN A N 1
ATOM 811 C CA . GLN A 1 111 ? 7.727 -2.870 -9.547 1.00 96.88 111 GLN A CA 1
ATOM 812 C C . GLN A 1 111 ? 7.741 -3.516 -10.939 1.00 96.88 111 GLN A C 1
ATOM 814 O O . GLN A 1 111 ? 8.820 -3.675 -11.512 1.00 96.88 111 GLN A O 1
ATOM 819 N N . ASP A 1 112 ? 6.571 -3.829 -11.497 1.00 97.06 112 ASP A N 1
ATOM 820 C CA . ASP A 1 112 ? 6.451 -4.339 -12.867 1.00 97.06 112 ASP A CA 1
ATOM 821 C C . ASP A 1 112 ? 6.928 -3.297 -13.894 1.00 97.06 112 ASP A C 1
ATOM 823 O O . ASP A 1 112 ? 7.745 -3.609 -14.764 1.00 97.06 112 ASP A O 1
ATOM 827 N N . ASP A 1 113 ? 6.503 -2.037 -13.741 1.00 97.12 113 ASP A N 1
ATOM 828 C CA . ASP A 1 113 ? 6.937 -0.929 -14.603 1.00 97.12 113 ASP A CA 1
ATOM 829 C C . ASP A 1 113 ? 8.470 -0.742 -14.546 1.00 97.12 113 ASP A C 1
ATOM 831 O O . ASP A 1 113 ? 9.122 -0.525 -15.572 1.00 97.12 113 ASP A O 1
ATOM 835 N N . LEU A 1 114 ? 9.074 -0.857 -13.355 1.00 96.44 114 LEU A N 1
ATOM 836 C CA . LEU A 1 114 ? 10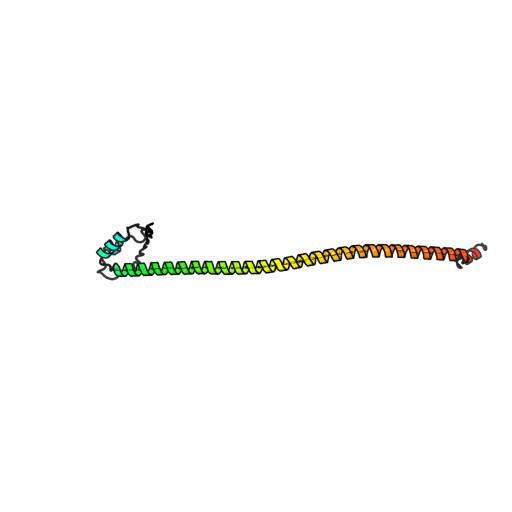.527 -0.784 -13.182 1.00 96.44 114 LEU A CA 1
ATOM 837 C C . LEU A 1 114 ? 11.234 -1.925 -13.923 1.00 96.44 114 LEU A C 1
ATOM 839 O O . LEU A 1 114 ? 12.225 -1.676 -14.611 1.00 96.44 114 LEU A O 1
ATOM 843 N N . PHE A 1 115 ? 10.717 -3.149 -13.818 1.00 97.12 115 PHE A N 1
ATOM 844 C CA . PHE A 1 115 ? 11.278 -4.311 -14.507 1.00 97.12 115 PHE A CA 1
ATOM 845 C C . PHE A 1 115 ? 11.249 -4.140 -16.035 1.00 97.12 115 PHE A C 1
ATOM 847 O O . PHE A 1 115 ? 12.231 -4.439 -16.726 1.00 97.12 115 PHE A O 1
ATOM 854 N N . ASP A 1 116 ? 10.159 -3.594 -16.579 1.00 97.12 116 ASP A N 1
ATOM 855 C CA . ASP A 1 116 ? 10.057 -3.288 -18.007 1.00 97.12 116 ASP A CA 1
ATOM 856 C C . ASP A 1 116 ? 11.066 -2.219 -18.450 1.00 97.12 116 ASP A C 1
ATOM 858 O O . ASP A 1 116 ? 11.718 -2.368 -19.494 1.00 97.12 116 ASP A O 1
ATOM 862 N N . VAL A 1 117 ? 11.251 -1.166 -17.647 1.00 97.06 117 VAL A N 1
ATOM 863 C CA . VAL A 1 117 ? 12.259 -0.127 -17.906 1.00 97.06 117 VAL A CA 1
ATOM 864 C C . VAL A 1 117 ? 13.674 -0.704 -17.857 1.00 97.06 117 VAL A C 1
ATOM 866 O O . VAL A 1 117 ? 14.482 -0.405 -18.739 1.00 97.06 117 VAL A O 1
ATOM 869 N N . GLU A 1 118 ? 13.989 -1.560 -16.886 1.00 97.50 118 GLU A N 1
ATOM 870 C CA . GLU A 1 118 ? 15.294 -2.227 -16.805 1.00 97.50 118 GLU A CA 1
ATOM 871 C C . GLU A 1 118 ? 15.579 -3.060 -18.059 1.00 97.50 118 GLU A C 1
ATOM 873 O O . GLU A 1 118 ? 16.674 -2.974 -18.630 1.00 97.50 118 GLU A O 1
ATOM 878 N N . ARG A 1 119 ? 14.578 -3.796 -18.557 1.00 97.25 119 ARG A N 1
ATOM 879 C CA . ARG A 1 119 ? 14.696 -4.558 -19.807 1.00 97.25 119 ARG A CA 1
ATOM 880 C C . ARG A 1 119 ? 14.967 -3.648 -21.008 1.00 97.25 119 ARG A C 1
ATOM 882 O O . ARG A 1 119 ? 15.830 -3.967 -21.829 1.00 97.25 119 ARG A O 1
ATOM 889 N N . LEU A 1 120 ? 14.276 -2.510 -21.103 1.00 98.00 120 LEU A N 1
ATOM 890 C CA . LEU A 1 120 ? 14.512 -1.517 -22.159 1.00 98.00 120 LEU 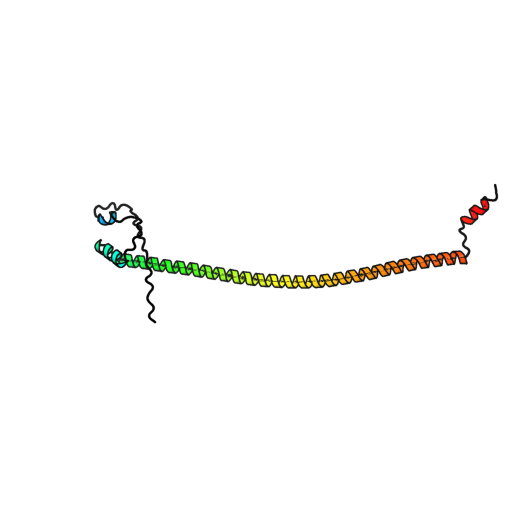A CA 1
ATOM 891 C C . LEU A 1 120 ? 15.923 -0.923 -22.081 1.00 98.00 120 LEU A C 1
ATOM 893 O O . LEU A 1 120 ? 16.590 -0.788 -23.106 1.00 98.00 120 LEU A O 1
ATOM 897 N N . VAL A 1 121 ? 16.415 -0.616 -20.879 1.00 97.81 121 VAL A N 1
ATOM 898 C CA . VAL A 1 121 ? 17.775 -0.094 -20.680 1.00 97.81 121 VAL A CA 1
ATOM 899 C C . VAL A 1 121 ? 18.829 -1.103 -21.136 1.00 97.81 121 VAL A C 1
ATOM 901 O O . VAL A 1 121 ? 19.814 -0.710 -21.764 1.00 97.81 121 VAL A O 1
ATOM 904 N N . VAL A 1 122 ? 18.639 -2.395 -20.859 1.00 97.88 122 VAL A N 1
ATOM 905 C CA . VAL A 1 122 ? 19.547 -3.449 -21.341 1.00 97.88 122 VAL A CA 1
ATOM 906 C C . VAL A 1 122 ? 19.546 -3.519 -22.869 1.00 97.88 122 VAL A C 1
ATOM 908 O O . VAL A 1 122 ? 20.622 -3.546 -23.468 1.00 97.88 122 VAL A O 1
ATOM 911 N N . ALA A 1 123 ? 18.370 -3.482 -23.502 1.00 97.38 123 ALA A N 1
ATOM 912 C CA . ALA A 1 123 ? 18.258 -3.493 -24.961 1.00 97.38 123 ALA A CA 1
ATOM 913 C C . ALA A 1 123 ? 18.952 -2.277 -25.602 1.00 97.38 123 ALA A C 1
ATOM 915 O O . ALA A 1 123 ? 19.775 -2.440 -26.501 1.00 97.38 123 ALA A O 1
ATOM 916 N N . LEU A 1 124 ? 18.708 -1.072 -25.076 1.00 97.75 124 LEU A N 1
ATOM 917 C CA . LEU A 1 124 ? 19.340 0.159 -25.561 1.00 97.75 124 LEU A CA 1
ATOM 918 C C . LEU A 1 124 ? 20.860 0.157 -25.366 1.00 97.75 124 LEU A C 1
ATOM 920 O O . LEU A 1 124 ? 21.594 0.694 -26.195 1.00 97.75 124 LEU A O 1
ATOM 924 N N . ARG A 1 125 ? 21.367 -0.449 -24.285 1.00 97.69 125 ARG A N 1
ATOM 925 C CA . ARG A 1 125 ? 22.817 -0.613 -24.093 1.00 97.69 125 ARG A CA 1
ATOM 926 C C . ARG A 1 125 ? 23.425 -1.533 -25.147 1.00 97.69 125 ARG A C 1
ATOM 928 O O . ARG A 1 125 ? 24.504 -1.216 -25.641 1.00 97.69 125 ARG A O 1
ATOM 935 N N . ALA A 1 126 ? 22.749 -2.627 -25.491 1.00 97.44 126 ALA A N 1
ATOM 936 C CA . ALA A 1 126 ? 23.205 -3.531 -26.543 1.00 97.44 126 ALA A CA 1
ATOM 937 C C . ALA A 1 126 ? 23.198 -2.841 -27.918 1.00 97.44 126 ALA A C 1
ATOM 939 O O . ALA A 1 126 ? 24.194 -2.900 -28.636 1.00 97.44 126 ALA A O 1
ATOM 940 N N . GLU A 1 127 ? 22.128 -2.113 -28.250 1.00 98.12 127 GLU A N 1
ATOM 941 C CA . GLU A 1 127 ? 22.041 -1.335 -29.493 1.00 98.12 127 GLU A CA 1
ATOM 942 C C . GLU A 1 127 ? 23.145 -0.272 -29.572 1.00 98.12 127 GLU A C 1
ATOM 944 O O . GLU A 1 127 ? 23.833 -0.154 -30.586 1.00 98.12 127 GLU A O 1
ATOM 949 N N . LYS A 1 128 ? 23.392 0.451 -28.474 1.00 97.56 128 LYS A N 1
ATOM 950 C CA . LYS A 1 128 ? 24.490 1.419 -28.396 1.00 97.56 128 LYS A CA 1
ATOM 951 C C . LYS A 1 128 ? 25.852 0.764 -28.657 1.00 97.56 128 LYS A C 1
ATOM 953 O O . LYS A 1 128 ? 26.648 1.326 -29.404 1.00 97.56 128 LYS A O 1
ATOM 958 N N . GLN A 1 129 ? 26.130 -0.390 -28.049 1.00 98.00 129 GLN A N 1
ATOM 959 C CA . GLN A 1 129 ? 27.390 -1.113 -28.265 1.00 98.00 129 GLN A CA 1
ATOM 960 C C . GLN A 1 129 ? 27.555 -1.541 -29.726 1.00 98.00 129 GLN A C 1
ATOM 962 O O . GLN A 1 129 ? 28.650 -1.420 -30.272 1.00 98.00 129 GLN A O 1
ATOM 967 N N . GLN A 1 130 ? 26.470 -1.982 -30.368 1.00 97.81 130 GLN A N 1
ATOM 968 C CA . GLN A 1 130 ? 26.488 -2.313 -31.789 1.00 97.81 130 GLN A CA 1
ATOM 969 C C . GLN A 1 130 ? 26.812 -1.082 -32.643 1.00 97.81 130 GLN A C 1
ATOM 971 O O . GLN A 1 130 ? 27.716 -1.136 -33.469 1.00 97.81 130 GLN A O 1
ATOM 976 N N . LEU A 1 131 ? 26.149 0.050 -32.396 1.00 97.62 131 LEU A N 1
ATOM 977 C CA . LEU A 1 131 ? 26.411 1.295 -33.125 1.00 97.62 131 LEU A CA 1
ATOM 978 C C . LEU A 1 131 ? 27.845 1.809 -32.923 1.00 97.62 131 LEU A C 1
ATOM 980 O O . LEU A 1 131 ? 28.439 2.369 -33.844 1.00 97.62 131 LEU A O 1
ATOM 984 N N . GLU A 1 132 ? 28.422 1.629 -31.732 1.00 98.12 132 GLU A N 1
ATOM 985 C CA . GLU A 1 132 ? 29.829 1.956 -31.472 1.00 98.12 132 GLU A CA 1
ATOM 986 C C . GLU A 1 132 ? 30.786 1.050 -32.263 1.00 98.12 132 GLU A C 1
ATOM 988 O O . GLU A 1 132 ? 31.772 1.550 -32.813 1.00 98.12 132 GLU A O 1
ATOM 993 N N . ALA A 1 133 ? 30.480 -0.247 -32.378 1.00 97.69 133 ALA A N 1
ATOM 994 C CA . ALA A 1 133 ? 31.248 -1.184 -33.197 1.00 97.69 133 ALA A CA 1
ATOM 995 C C . ALA A 1 133 ? 31.144 -0.851 -34.695 1.00 97.69 133 ALA A C 1
ATOM 997 O O . ALA A 1 133 ? 32.169 -0.750 -35.372 1.00 97.69 133 ALA A O 1
ATOM 998 N N . ASP A 1 134 ? 29.932 -0.587 -35.189 1.00 98.00 134 ASP A N 1
ATOM 999 C CA . ASP A 1 134 ? 29.684 -0.201 -36.581 1.00 98.00 134 ASP A CA 1
ATOM 1000 C C . ASP A 1 134 ? 30.428 1.098 -36.923 1.00 98.00 134 ASP A C 1
ATOM 1002 O O . ASP A 1 134 ? 31.090 1.205 -37.958 1.00 98.00 134 ASP A O 1
ATOM 1006 N N . LYS A 1 135 ? 30.401 2.084 -36.015 1.00 98.06 135 LYS A N 1
ATOM 1007 C CA . LYS A 1 135 ? 31.163 3.329 -36.163 1.00 98.06 135 LYS A CA 1
ATOM 1008 C C . LYS A 1 135 ? 32.666 3.063 -36.264 1.00 98.06 135 LYS A C 1
ATOM 1010 O O . LYS A 1 135 ? 33.323 3.661 -37.116 1.00 98.06 135 LYS A O 1
ATOM 1015 N N . ALA A 1 136 ? 33.219 2.206 -35.405 1.00 97.69 136 ALA A N 1
ATOM 1016 C CA . ALA A 1 136 ? 34.641 1.868 -35.439 1.00 97.69 136 ALA A CA 1
ATOM 1017 C C . ALA A 1 136 ? 35.030 1.185 -36.761 1.00 97.69 136 ALA A C 1
ATOM 1019 O O . ALA A 1 136 ? 36.049 1.541 -37.355 1.00 97.69 136 ALA A O 1
ATOM 1020 N N . GLN A 1 137 ? 34.187 0.276 -37.259 1.00 97.62 137 GLN A N 1
ATOM 1021 C CA . GLN A 1 137 ? 34.388 -0.388 -38.545 1.00 97.62 137 GLN A CA 1
ATOM 1022 C C . GLN A 1 137 ? 34.368 0.606 -39.714 1.00 97.62 137 GLN A C 1
ATOM 1024 O O . GLN A 1 137 ? 35.244 0.556 -40.575 1.00 97.62 137 GLN A O 1
ATOM 1029 N N . ILE A 1 138 ? 33.407 1.534 -39.736 1.00 97.31 138 ILE A N 1
ATOM 1030 C CA . ILE A 1 138 ? 33.327 2.573 -40.774 1.00 97.31 138 ILE A CA 1
ATOM 1031 C C . ILE A 1 138 ? 34.581 3.451 -40.759 1.00 97.31 138 ILE A C 1
ATOM 1033 O O . ILE A 1 138 ? 35.134 3.736 -41.817 1.00 97.31 138 ILE A O 1
ATOM 1037 N N . ILE A 1 139 ? 35.055 3.863 -39.578 1.00 97.69 139 ILE A N 1
ATOM 1038 C CA . ILE A 1 139 ? 36.285 4.660 -39.452 1.00 97.69 139 ILE A CA 1
ATOM 1039 C C . ILE A 1 139 ? 37.481 3.896 -40.028 1.00 97.69 139 ILE A C 1
ATOM 1041 O O . ILE A 1 139 ? 38.244 4.463 -40.807 1.00 97.69 139 ILE A O 1
ATOM 1045 N N . GLN A 1 140 ? 37.621 2.612 -39.691 1.00 97.12 140 GLN A N 1
ATOM 1046 C CA . GLN A 1 140 ? 38.696 1.773 -40.214 1.00 97.12 140 GLN A CA 1
A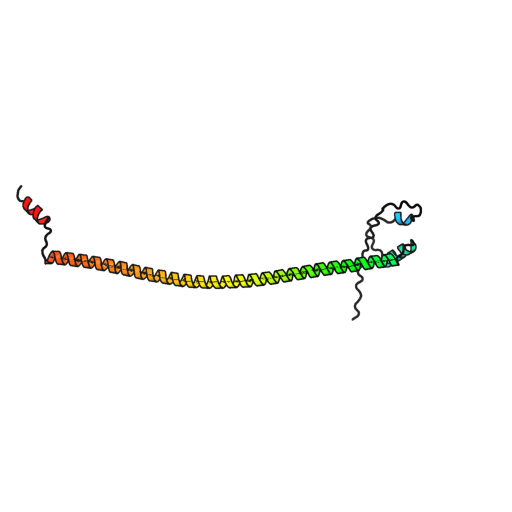TOM 1047 C C . GLN A 1 140 ? 38.635 1.650 -41.743 1.00 97.12 140 GLN A C 1
ATOM 1049 O O . GLN A 1 140 ? 39.665 1.752 -42.408 1.00 97.12 140 GLN A O 1
ATOM 1054 N N . GLU A 1 141 ? 37.439 1.462 -42.302 1.00 97.00 141 GLU A N 1
ATOM 1055 C CA . GLU A 1 141 ? 37.250 1.353 -43.748 1.00 97.00 141 GLU A CA 1
ATOM 1056 C C . GLU A 1 141 ? 37.549 2.674 -44.466 1.00 97.00 141 GLU A C 1
ATOM 1058 O O . GLU A 1 141 ? 38.208 2.667 -45.502 1.00 97.00 141 GLU A O 1
ATOM 1063 N N . ILE A 1 142 ? 37.154 3.815 -43.892 1.00 95.94 142 ILE A N 1
ATOM 1064 C CA . ILE A 1 142 ? 37.527 5.138 -44.414 1.00 95.94 142 ILE A CA 1
ATOM 1065 C C . ILE A 1 142 ? 39.051 5.286 -44.439 1.00 95.94 142 ILE A C 1
ATOM 1067 O O . ILE A 1 142 ? 39.597 5.677 -45.467 1.00 95.94 142 ILE A O 1
ATOM 1071 N N . SER A 1 143 ? 39.747 4.940 -43.351 1.00 95.38 143 SER A N 1
ATOM 1072 C CA . SER A 1 143 ? 41.214 5.004 -43.307 1.00 95.38 143 SER A CA 1
ATOM 1073 C C . SER A 1 143 ? 41.868 4.079 -44.336 1.00 95.38 143 SER A C 1
ATOM 1075 O O . SER A 1 143 ? 42.841 4.472 -44.978 1.00 95.38 143 SER A O 1
ATOM 1077 N N . ARG A 1 144 ? 41.322 2.872 -44.536 1.00 95.94 144 ARG A N 1
ATOM 1078 C CA . ARG A 1 144 ? 41.792 1.931 -45.561 1.00 95.94 144 ARG A CA 1
ATOM 1079 C C . ARG A 1 144 ? 41.630 2.511 -46.965 1.00 95.94 144 ARG A C 1
ATOM 1081 O O . ARG A 1 144 ? 42.585 2.504 -47.730 1.00 95.94 144 ARG A O 1
ATOM 1088 N N . LEU A 1 145 ? 40.451 3.046 -47.282 1.00 93.75 145 LEU A N 1
ATOM 1089 C CA . LEU A 1 145 ? 40.172 3.658 -48.583 1.00 93.75 145 LEU A CA 1
ATOM 1090 C C . LEU A 1 145 ? 41.048 4.890 -48.836 1.00 93.75 145 LEU A C 1
ATOM 1092 O O . LEU A 1 145 ? 41.548 5.055 -49.941 1.00 93.75 145 LEU A O 1
ATOM 1096 N N . GLN A 1 146 ? 41.286 5.722 -47.818 1.00 91.19 146 GLN A N 1
ATOM 1097 C CA . GLN A 1 146 ? 42.204 6.862 -47.917 1.00 91.19 146 GLN A CA 1
ATOM 1098 C C . GLN A 1 146 ? 43.645 6.421 -48.206 1.00 91.19 146 GLN A C 1
ATOM 1100 O O . GLN A 1 146 ? 44.324 7.045 -49.020 1.00 91.19 146 GLN A O 1
ATOM 1105 N N . HIS A 1 147 ? 44.106 5.341 -47.571 1.00 90.00 147 HIS A N 1
ATOM 1106 C CA . HIS A 1 147 ? 45.420 4.764 -47.847 1.00 90.00 147 HIS A CA 1
ATOM 1107 C C . HIS A 1 147 ? 45.505 4.189 -49.270 1.00 90.00 147 HIS A C 1
ATOM 1109 O O . HIS A 1 147 ? 46.454 4.488 -49.995 1.00 90.00 147 HIS A O 1
ATOM 1115 N N . ASP A 1 148 ? 44.491 3.428 -49.693 1.00 90.50 148 ASP A N 1
ATOM 1116 C CA . ASP A 1 148 ? 44.402 2.873 -51.048 1.00 90.50 148 ASP A CA 1
ATOM 1117 C C . ASP A 1 148 ? 44.396 3.994 -52.109 1.00 90.50 148 ASP A C 1
ATOM 1119 O O . ASP A 1 148 ? 45.088 3.887 -53.124 1.00 90.50 148 ASP A O 1
ATOM 1123 N N . ASP A 1 149 ? 43.670 5.093 -51.872 1.00 87.44 149 ASP A N 1
ATOM 1124 C CA . ASP A 1 149 ? 43.652 6.261 -52.761 1.00 87.44 149 ASP A CA 1
ATOM 1125 C C . ASP A 1 149 ? 45.012 6.980 -52.807 1.00 87.44 149 ASP A C 1
ATOM 1127 O O . ASP A 1 149 ? 45.462 7.337 -53.897 1.00 87.44 149 ASP A O 1
ATOM 1131 N N . SER A 1 150 ? 45.706 7.147 -51.673 1.00 82.75 150 SER A N 1
ATOM 1132 C CA . SER A 1 150 ? 47.067 7.717 -51.631 1.00 82.75 150 SER A CA 1
ATOM 1133 C C . SER A 1 150 ? 48.051 6.893 -52.471 1.00 82.75 150 SER A C 1
ATOM 1135 O O . SER A 1 150 ? 48.748 7.446 -53.329 1.00 82.75 150 SER A O 1
ATOM 1137 N N . LEU A 1 151 ? 48.030 5.563 -52.319 1.00 82.00 151 LEU A N 1
ATOM 1138 C CA . LEU A 1 151 ? 48.852 4.645 -53.114 1.00 82.00 151 LEU A CA 1
ATOM 1139 C C . LEU A 1 151 ? 48.506 4.696 -54.608 1.00 82.00 151 LEU A C 1
ATOM 1141 O O . LEU A 1 151 ? 49.395 4.632 -55.459 1.00 82.00 151 LEU A O 1
ATOM 1145 N N . ARG A 1 152 ? 47.215 4.794 -54.942 1.00 78.94 152 ARG A N 1
ATOM 1146 C CA . ARG A 1 152 ? 46.726 4.740 -56.325 1.00 78.94 152 ARG A CA 1
ATOM 1147 C C . ARG A 1 152 ? 46.971 6.032 -57.099 1.00 78.94 152 ARG A C 1
ATOM 1149 O O . ARG A 1 152 ? 47.221 5.970 -58.302 1.00 78.94 152 ARG A O 1
ATOM 1156 N N . TRP A 1 153 ? 46.886 7.179 -56.432 1.00 73.00 153 TRP A N 1
ATOM 1157 C CA . TRP A 1 153 ? 47.101 8.488 -57.049 1.00 73.00 153 TRP A CA 1
ATOM 1158 C C . TRP A 1 153 ? 48.531 9.004 -56.906 1.00 73.00 153 TRP A C 1
ATOM 1160 O O . TRP A 1 153 ? 48.837 10.056 -57.461 1.00 73.00 153 TRP A O 1
ATOM 1170 N N . GLY A 1 154 ? 49.413 8.267 -56.220 1.00 61.31 154 GLY A N 1
ATOM 1171 C CA . GLY A 1 154 ? 50.815 8.649 -56.069 1.00 61.31 154 GLY A CA 1
ATOM 1172 C C . GLY A 1 154 ? 50.969 10.022 -55.422 1.00 61.31 154 GLY A C 1
ATOM 1173 O O . GLY A 1 154 ? 51.879 10.764 -55.783 1.00 61.31 154 GLY A O 1
ATOM 1174 N N . VAL A 1 155 ? 50.064 10.378 -54.504 1.00 57.47 155 VAL A N 1
ATOM 1175 C CA . VAL A 1 155 ? 50.214 11.586 -53.691 1.00 57.47 155 VAL A CA 1
ATOM 1176 C C . VAL A 1 155 ? 51.297 11.266 -52.666 1.00 57.47 155 VAL A C 1
ATOM 1178 O O . VAL A 1 155 ? 51.001 10.849 -51.550 1.00 57.47 155 VAL A O 1
ATOM 1181 N N . ARG A 1 156 ? 52.559 11.355 -53.104 1.00 55.00 156 ARG A N 1
ATOM 1182 C CA . ARG A 1 156 ? 53.710 11.498 -52.214 1.00 55.00 156 ARG A CA 1
ATOM 1183 C C . ARG A 1 156 ? 53.461 12.745 -51.380 1.00 55.00 156 ARG A C 1
ATOM 1185 O O . ARG A 1 156 ? 53.029 13.764 -51.928 1.00 55.00 156 ARG A O 1
ATOM 1192 N N . ASP A 1 157 ? 53.673 12.648 -50.074 1.00 58.62 157 ASP A N 1
ATOM 1193 C CA . ASP A 1 157 ? 53.605 13.813 -49.205 1.00 58.62 157 ASP A CA 1
ATOM 1194 C C . ASP A 1 157 ? 54.553 14.874 -49.775 1.00 58.62 157 ASP A C 1
ATOM 1196 O O . ASP A 1 157 ? 55.737 14.617 -49.984 1.00 58.62 157 ASP A O 1
ATOM 1200 N N . ALA A 1 158 ? 54.029 16.065 -50.077 1.00 55.12 158 ALA A N 1
ATOM 1201 C CA . ALA A 1 158 ? 54.824 17.151 -50.659 1.00 55.12 158 ALA A CA 1
ATOM 1202 C C . ALA A 1 158 ? 56.008 17.563 -49.758 1.00 55.12 158 ALA A C 1
ATOM 1204 O O . ALA A 1 158 ? 56.954 18.192 -50.227 1.00 55.12 158 ALA A O 1
ATOM 1205 N N . ASP A 1 159 ? 55.954 17.178 -48.481 1.00 57.00 159 ASP A N 1
ATOM 1206 C CA . ASP A 1 159 ? 56.993 17.411 -47.487 1.00 57.00 159 ASP A CA 1
ATOM 1207 C C . ASP A 1 159 ? 58.150 16.388 -47.586 1.00 57.00 159 ASP A C 1
ATOM 1209 O O . ASP A 1 159 ? 59.290 16.753 -47.307 1.00 57.00 159 ASP A O 1
ATOM 1213 N N . GLU A 1 160 ? 57.919 15.152 -48.063 1.00 54.81 160 GLU A N 1
ATOM 1214 C CA . GLU A 1 160 ? 58.994 14.160 -48.292 1.00 54.81 160 GLU A CA 1
ATOM 1215 C C . GLU A 1 160 ? 59.871 14.530 -49.504 1.00 54.81 160 GLU A C 1
ATOM 1217 O O . GLU A 1 160 ? 61.080 14.298 -49.490 1.00 54.81 160 GLU A O 1
ATOM 1222 N N . GLU A 1 161 ? 59.310 15.175 -50.536 1.00 53.00 161 GLU A N 1
ATOM 1223 C CA . GLU A 1 161 ? 60.096 15.610 -51.704 1.00 53.00 161 GLU A CA 1
ATOM 1224 C C . GLU A 1 161 ? 61.036 16.790 -51.399 1.00 53.00 161 GLU A C 1
ATOM 1226 O O . GLU A 1 161 ? 62.009 17.001 -52.127 1.00 53.00 161 GLU A O 1
ATOM 1231 N N . GLN A 1 162 ? 60.803 17.549 -50.319 1.00 53.34 162 GLN A N 1
ATOM 1232 C CA . GLN A 1 162 ? 61.733 18.609 -49.919 1.00 53.34 162 GLN A CA 1
ATOM 1233 C C . GLN A 1 162 ? 62.974 18.067 -49.202 1.00 53.34 162 GLN A C 1
ATOM 1235 O O . GLN A 1 162 ? 64.042 18.646 -49.376 1.00 53.34 162 GLN A O 1
ATOM 1240 N N . GLU A 1 163 ? 62.899 16.962 -48.455 1.00 54.22 163 GLU A N 1
ATOM 1241 C CA . GLU A 1 163 ? 64.077 16.426 -47.748 1.00 54.22 163 GLU A CA 1
ATOM 1242 C C . GLU A 1 163 ? 65.066 15.686 -48.673 1.00 54.22 163 GLU A C 1
ATOM 1244 O O . GLU A 1 163 ? 66.280 15.764 -48.456 1.00 54.22 163 GLU A O 1
ATOM 1249 N N . GLU A 1 164 ? 64.599 15.042 -49.751 1.00 54.84 164 GLU A N 1
ATOM 1250 C CA . GLU A 1 164 ? 65.499 14.411 -50.737 1.00 54.84 164 GLU A CA 1
ATOM 1251 C C . GLU A 1 164 ? 66.279 15.447 -51.570 1.00 54.84 164 GLU A C 1
ATOM 1253 O O . GLU A 1 164 ? 67.444 15.222 -51.893 1.00 54.84 164 GLU A O 1
ATOM 1258 N N . LEU A 1 165 ? 65.698 16.619 -51.860 1.00 55.09 165 LEU A N 1
ATOM 1259 C CA . LEU A 1 165 ? 66.358 17.664 -52.660 1.00 55.09 165 LEU A CA 1
ATOM 1260 C C . LEU A 1 165 ? 67.489 18.405 -51.925 1.00 55.09 165 LEU A C 1
ATOM 1262 O O . LEU A 1 165 ? 68.328 19.013 -52.587 1.00 55.09 165 LEU A O 1
ATOM 1266 N N . PHE A 1 166 ? 67.538 18.357 -50.590 1.00 56.91 166 PHE A N 1
ATOM 1267 C CA . PHE A 1 166 ? 68.591 19.003 -49.789 1.00 56.91 166 PHE A CA 1
ATOM 1268 C C . PHE A 1 166 ? 69.633 18.027 -49.222 1.00 56.91 166 PHE A C 1
ATOM 1270 O O . PHE A 1 166 ? 70.555 18.461 -48.532 1.00 56.91 166 PHE A O 1
ATOM 1277 N N . SER A 1 167 ? 69.518 16.727 -49.507 1.00 58.12 167 SER A N 1
ATOM 1278 C CA . SER A 1 167 ? 70.453 15.711 -48.998 1.00 58.12 167 SER A CA 1
ATOM 1279 C C . SER A 1 167 ? 71.629 15.415 -49.943 1.00 58.12 167 SER A C 1
ATOM 1281 O O . SER A 1 167 ? 72.626 14.850 -49.499 1.00 58.12 167 SER A O 1
ATOM 1283 N N . ASP A 1 168 ? 71.551 15.837 -51.211 1.00 55.03 168 ASP A N 1
ATOM 1284 C CA . ASP A 1 168 ? 72.614 15.649 -52.217 1.00 55.03 168 ASP A CA 1
ATOM 1285 C C . ASP A 1 168 ? 73.617 16.828 -52.304 1.00 55.03 168 ASP A C 1
ATOM 1287 O O . ASP A 1 168 ? 74.543 16.800 -53.116 1.00 55.03 168 ASP A O 1
ATOM 1291 N N . GLU A 1 169 ? 73.492 17.850 -51.449 1.00 52.66 169 GLU A N 1
ATOM 1292 C CA . GLU A 1 169 ? 74.470 18.945 -51.309 1.00 52.66 169 GLU A CA 1
ATOM 1293 C C . GLU A 1 169 ? 75.141 18.920 -49.922 1.00 52.66 169 GLU A C 1
ATOM 1295 O O . GLU A 1 169 ? 74.915 19.787 -49.076 1.00 52.66 169 GLU A O 1
ATOM 1300 N N . ALA A 1 170 ? 75.997 17.918 -49.690 1.00 50.03 170 ALA A N 1
ATOM 1301 C CA . ALA A 1 170 ? 76.973 17.893 -48.595 1.00 50.03 170 ALA A CA 1
ATOM 1302 C C . ALA A 1 170 ? 78.324 17.328 -49.059 1.00 50.03 170 ALA A C 1
ATOM 1304 O O . ALA A 1 170 ? 78.334 16.289 -49.757 1.00 50.03 170 ALA A O 1
#

Sequence (170 aa):
MEATPASFAVTLSIFFSQELPRSPDAPKALLALPTGSRSTVATEDMWNSLKTLGVDVNGLKAIAGGCTGNMTVAYDCTSLQGAAKLKRLLDLASEQLVAVKSQHAELEKLQDDLFDVERLVVALRAEKQQLEADKAQIIQEISRLQHDDSLRWGVRDADEEQEELFSDEA